Protein AF-A0A7R9QUE5-F1 (afdb_monomer)

Radius of gyration: 20.33 Å; Cα contacts (8 Å, |Δi|>4): 173; chains: 1; bounding box: 44×64×40 Å

pLDDT: mean 74.74, std 21.77, range [29.31, 96.19]

Secondary structure (DSSP, 8-state):
-EEEEE-GGGGGGGTTS-HHHHHHTT-TTEEEEEEPPPEEETTTTEEE---TTS--S--TT-EEEEE-S-THHHHTSS---------------PPPPPP---S--------EEEEEEEEETTEEEEEE-TT--HHHHHHHHHHTT--SS-S--

Foldseek 3Di:
DKDKDFDPVCPVVPPPHDSVVCVVVVHPRIWMKDWDFFDQDPVVRDGHDCPVLQADDDDPLWTFIFTPDDPPVVVVPDPPPPDDDDDDDDDDDDDDDDDDDDDDDPDPPRPGQWTWYDDDDPDMDIDGDPPDDPVSSVVVSVVSVPDDDDPDD

Mean predicted aligned error: 13.02 Å

Sequence (153 aa):
MTALIPKYDQMNALKNSSIFEEWKRNNKSILQLKNKTPVWNDETQSYVLNFRGRVTQASVKNFQLVTCHEREDILLASPTNQSNISNDSNSSFAPTIPTTQPLGETASADLVSMQFGRVSGSQFSCDVSWPMSLLQAFAIALSSFDSKLASNF

Solvent-accessible surface area (backbone atoms only — not comparable to full-atom values): 10124 Å² total; per-residue (Å²): 108,75,49,80,44,72,33,84,93,36,53,79,80,48,79,88,57,52,73,68,62,39,46,75,68,68,38,85,43,46,44,54,28,34,53,58,79,58,46,78,34,81,90,76,73,42,73,44,72,89,55,86,81,54,43,73,44,95,53,95,59,52,50,37,31,20,58,78,71,71,72,70,70,59,66,73,69,55,88,76,80,85,72,85,79,78,90,80,86,88,81,92,83,80,84,87,77,85,87,87,79,84,90,81,73,89,65,80,70,65,55,62,27,31,38,35,19,35,52,46,98,94,42,66,38,76,49,76,30,79,93,55,51,72,68,58,51,48,54,55,55,53,55,64,69,67,65,88,85,88,87,90,130

Nearest PDB structures (foldseek):
  1s31-assembly1_A  TM=7.866E-01  e=1.244E-08  Homo sapiens
  3c5n-assembly1_A  TM=8.241E-01  e=3.616E-08  Homo sapiens
  2fim-assembly1_A  TM=8.078E-01  e=6.362E-08  Homo sapiens
  2fim-assembly1_B  TM=7.945E-01  e=1.192E-07  Homo sapiens
  1i7e-assembly1_A  TM=7.439E-01  e=3.254E-07  Mus musculus

Organism: NCBI:txid334625

Structure (mmCIF, N/CA/C/O backbone):
data_AF-A0A7R9QUE5-F1
#
_entry.id   AF-A0A7R9QUE5-F1
#
loop_
_atom_site.group_PDB
_atom_site.id
_atom_site.type_symbol
_atom_site.label_atom_id
_atom_site.label_alt_id
_atom_site.label_comp_id
_atom_site.label_asym_id
_atom_site.label_entity_id
_atom_site.label_seq_id
_atom_site.pdbx_PDB_ins_code
_atom_site.Cartn_x
_atom_site.Cartn_y
_atom_site.Cartn_z
_atom_site.occupancy
_atom_site.B_iso_or_equiv
_atom_site.auth_seq_id
_atom_site.auth_comp_id
_atom_site.auth_asym_id
_atom_site.auth_atom_id
_atom_site.pdbx_PDB_model_num
ATOM 1 N N . MET A 1 1 ? -3.094 7.739 -0.181 1.00 83.88 1 MET A N 1
ATOM 2 C CA . MET A 1 1 ? -1.660 7.515 -0.461 1.00 83.88 1 MET A CA 1
ATOM 3 C C . MET A 1 1 ? -1.522 6.920 -1.854 1.00 83.88 1 MET A C 1
ATOM 5 O O . MET A 1 1 ? -2.339 6.073 -2.203 1.00 83.88 1 MET A O 1
ATOM 9 N N . THR A 1 2 ? -0.526 7.356 -2.624 1.00 90.62 2 THR A N 1
ATOM 10 C CA . THR A 1 2 ? -0.138 6.750 -3.907 1.00 90.62 2 THR A CA 1
ATOM 11 C C . THR A 1 2 ? 1.337 6.400 -3.810 1.00 90.62 2 THR A C 1
ATOM 13 O O . THR A 1 2 ? 2.125 7.247 -3.397 1.00 90.62 2 THR A O 1
ATOM 16 N N . ALA A 1 3 ? 1.701 5.176 -4.174 1.00 92.31 3 ALA A N 1
ATOM 17 C CA . ALA A 1 3 ? 3.088 4.751 -4.279 1.00 92.31 3 ALA A CA 1
ATOM 18 C C . ALA A 1 3 ? 3.418 4.469 -5.745 1.00 92.31 3 ALA A C 1
ATOM 20 O O . ALA A 1 3 ? 2.584 3.959 -6.493 1.00 92.31 3 ALA A O 1
ATOM 21 N N . LEU A 1 4 ? 4.633 4.821 -6.152 1.00 92.81 4 LEU A N 1
ATOM 22 C CA . LEU A 1 4 ? 5.145 4.578 -7.493 1.00 92.81 4 LEU A CA 1
ATOM 23 C C . LEU A 1 4 ? 6.360 3.672 -7.361 1.00 92.81 4 LEU A C 1
ATOM 25 O O . LEU A 1 4 ? 7.291 4.005 -6.626 1.00 92.81 4 LEU A O 1
ATOM 29 N N . ILE A 1 5 ? 6.346 2.542 -8.058 1.00 91.56 5 ILE A N 1
ATOM 30 C CA . ILE A 1 5 ? 7.487 1.630 -8.102 1.00 91.56 5 ILE A CA 1
ATOM 31 C C . ILE A 1 5 ? 7.886 1.364 -9.555 1.00 91.56 5 ILE A C 1
ATOM 33 O O . ILE A 1 5 ? 7.026 1.344 -10.437 1.00 91.56 5 ILE A O 1
ATOM 37 N N . PRO A 1 6 ? 9.179 1.156 -9.834 1.00 90.06 6 PRO A N 1
ATOM 38 C CA . PRO A 1 6 ? 9.616 0.709 -11.147 1.00 90.06 6 PRO A CA 1
ATOM 39 C C . PRO A 1 6 ? 9.150 -0.728 -11.404 1.00 90.06 6 PRO A C 1
ATOM 41 O O . PRO A 1 6 ? 9.228 -1.572 -10.507 1.00 90.06 6 PRO A O 1
ATOM 44 N N . LYS A 1 7 ? 8.711 -1.029 -12.629 1.00 87.38 7 LYS A N 1
ATOM 45 C CA . LYS A 1 7 ? 8.531 -2.418 -13.061 1.00 87.38 7 LYS A CA 1
ATOM 46 C C . LYS A 1 7 ? 9.901 -3.091 -13.203 1.00 87.38 7 LYS A C 1
ATOM 48 O O . LYS A 1 7 ? 10.845 -2.490 -13.720 1.00 87.38 7 LYS A O 1
ATOM 53 N N . TYR A 1 8 ? 10.011 -4.331 -12.729 1.00 83.12 8 TYR A N 1
ATOM 54 C CA . TYR A 1 8 ? 11.287 -5.051 -12.654 1.00 83.12 8 TYR A CA 1
ATOM 55 C C . TYR A 1 8 ? 11.899 -5.322 -14.040 1.00 83.12 8 TYR A C 1
ATOM 57 O O . TYR A 1 8 ? 13.105 -5.202 -14.231 1.00 83.12 8 TYR A O 1
ATOM 65 N N . ASP A 1 9 ? 11.060 -5.615 -15.029 1.00 83.00 9 ASP A N 1
ATOM 66 C CA . ASP A 1 9 ? 11.440 -5.873 -16.420 1.00 83.00 9 ASP A CA 1
ATOM 67 C C . ASP A 1 9 ? 11.858 -4.599 -17.185 1.00 83.00 9 ASP A C 1
ATOM 69 O O . ASP A 1 9 ? 12.629 -4.672 -18.139 1.00 83.00 9 ASP A O 1
ATOM 73 N N . GLN A 1 10 ? 11.412 -3.419 -16.739 1.00 82.25 10 GLN A N 1
ATOM 74 C CA . GLN A 1 10 ? 11.644 -2.133 -17.412 1.00 82.25 10 GLN A CA 1
ATOM 75 C C . GLN A 1 10 ? 12.633 -1.211 -16.676 1.00 82.25 10 GLN A C 1
ATOM 77 O O . GLN A 1 10 ? 12.712 -0.021 -16.984 1.00 82.25 10 GLN A O 1
ATOM 82 N N . MET A 1 11 ? 13.429 -1.719 -15.726 1.00 76.81 11 MET A N 1
ATOM 83 C CA . MET A 1 11 ? 14.339 -0.883 -14.918 1.00 76.81 11 MET A CA 1
ATOM 84 C C . MET A 1 11 ? 15.343 -0.066 -15.751 1.00 76.81 11 MET A C 1
ATOM 86 O O . MET A 1 11 ? 15.717 1.042 -15.368 1.00 76.81 11 MET A O 1
ATOM 90 N N . ASN A 1 12 ? 15.759 -0.573 -16.917 1.00 79.69 12 ASN A N 1
ATOM 91 C CA . ASN A 1 12 ? 16.676 0.138 -17.814 1.00 79.69 12 ASN A CA 1
ATOM 92 C C . ASN A 1 12 ? 16.087 1.437 -18.392 1.00 79.69 12 ASN A C 1
ATOM 94 O O . ASN A 1 12 ? 16.854 2.328 -18.754 1.00 79.69 12 ASN A O 1
ATOM 98 N N . ALA A 1 13 ? 14.757 1.563 -18.451 1.00 76.25 13 ALA A N 1
ATOM 99 C CA . ALA A 1 13 ? 14.074 2.742 -18.979 1.00 76.25 13 ALA A CA 1
ATOM 100 C C . ALA A 1 13 ? 14.165 3.967 -18.048 1.00 76.25 13 ALA A C 1
ATOM 102 O O . ALA A 1 13 ? 13.865 5.076 -18.476 1.00 76.25 13 ALA A O 1
ATOM 103 N N . LEU A 1 14 ? 14.602 3.785 -16.796 1.00 76.94 14 LEU A N 1
ATOM 104 C CA . LEU A 1 14 ? 14.628 4.829 -15.760 1.00 76.94 14 LEU A CA 1
ATOM 105 C C . LEU A 1 14 ? 16.011 5.457 -15.546 1.00 76.94 14 LEU A C 1
ATOM 107 O O . LEU A 1 14 ? 16.204 6.236 -14.619 1.00 76.94 14 LEU A O 1
ATOM 111 N N . LYS A 1 15 ? 17.001 5.116 -16.380 1.00 74.25 15 LYS A N 1
ATOM 112 C CA . LYS A 1 15 ? 18.408 5.491 -16.150 1.00 74.25 15 LYS A CA 1
ATOM 113 C C . LYS A 1 15 ? 18.679 7.000 -16.149 1.00 74.25 15 LYS A C 1
ATOM 115 O O . LYS A 1 15 ? 19.665 7.418 -15.553 1.00 74.25 15 LYS A O 1
ATOM 120 N N . ASN A 1 16 ? 17.822 7.803 -16.784 1.00 81.19 16 ASN A N 1
ATOM 121 C CA . ASN A 1 16 ? 18.085 9.224 -17.043 1.00 81.19 16 ASN A CA 1
ATOM 122 C C . ASN A 1 16 ? 17.024 10.171 -16.450 1.00 81.19 16 ASN A C 1
ATOM 124 O O . ASN A 1 16 ? 16.943 11.330 -16.853 1.00 81.19 16 ASN A O 1
ATOM 128 N N . SER A 1 17 ? 16.172 9.698 -15.539 1.00 85.50 17 SER A N 1
ATOM 129 C CA . SER A 1 17 ? 14.996 10.446 -15.080 1.00 85.50 17 SER A CA 1
ATOM 130 C C . SER A 1 17 ? 14.505 9.974 -13.711 1.00 85.50 17 SER A C 1
ATOM 132 O O . SER A 1 17 ? 14.804 8.871 -13.258 1.00 85.50 17 SER A O 1
ATOM 134 N N . SER A 1 18 ? 13.738 10.824 -13.023 1.00 90.00 18 SER A N 1
ATOM 135 C CA . SER A 1 18 ? 13.094 10.430 -11.769 1.00 90.00 18 SER A CA 1
ATOM 136 C C . SER A 1 18 ? 11.832 9.604 -12.038 1.00 90.00 18 SER A C 1
ATOM 138 O O . SER A 1 18 ? 11.132 9.808 -13.033 1.00 90.00 18 SER A O 1
ATOM 140 N N . ILE A 1 19 ? 11.487 8.724 -11.094 1.00 90.00 19 ILE A N 1
ATOM 141 C CA . ILE A 1 19 ? 10.239 7.938 -11.117 1.00 90.00 19 ILE A CA 1
ATOM 142 C C . ILE A 1 19 ? 9.009 8.844 -11.287 1.00 90.00 19 ILE A C 1
ATOM 144 O O . ILE A 1 19 ? 8.062 8.489 -11.985 1.00 90.00 19 ILE A O 1
ATOM 148 N N . PHE A 1 20 ? 9.030 10.028 -10.670 1.00 90.25 20 PHE A N 1
ATOM 149 C CA . PHE A 1 20 ? 7.923 10.975 -10.734 1.00 90.25 20 PHE A CA 1
ATOM 150 C C . PHE A 1 20 ? 7.734 11.568 -12.138 1.00 90.25 20 PHE A C 1
ATOM 152 O O . PHE A 1 20 ? 6.608 11.627 -12.630 1.00 90.25 20 PHE A O 1
ATOM 159 N N . GLU A 1 21 ? 8.820 11.954 -12.812 1.00 90.69 21 GLU A N 1
ATOM 160 C CA . GLU A 1 21 ? 8.753 12.493 -14.178 1.00 90.69 21 GLU A CA 1
ATOM 161 C C . GLU A 1 21 ? 8.331 11.436 -15.201 1.00 90.69 21 GLU A C 1
ATOM 163 O O . GLU A 1 21 ? 7.653 11.739 -16.184 1.00 90.69 21 GLU A O 1
ATOM 168 N N . GLU A 1 22 ? 8.726 10.182 -14.992 1.00 89.50 22 GLU A N 1
ATOM 169 C CA . GLU A 1 22 ? 8.300 9.067 -15.841 1.00 89.50 22 GLU A CA 1
ATOM 170 C C . GLU A 1 22 ? 6.819 8.738 -15.643 1.00 89.50 22 GLU A C 1
ATOM 172 O O . GLU A 1 22 ? 6.085 8.565 -16.616 1.00 89.50 22 GLU A O 1
ATOM 177 N N . TRP A 1 23 ? 6.339 8.759 -14.398 1.00 89.69 23 TRP A N 1
ATOM 178 C CA . TRP A 1 23 ? 4.914 8.618 -14.106 1.00 89.69 23 TRP A CA 1
ATOM 179 C C . TRP A 1 23 ? 4.083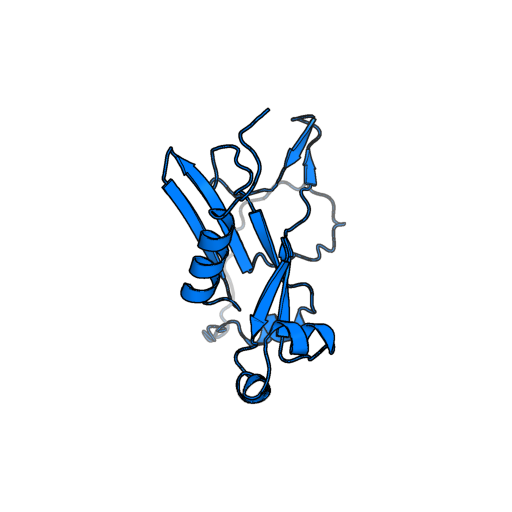 9.745 -14.730 1.00 89.69 23 TRP A C 1
ATOM 181 O O . TRP A 1 23 ? 3.059 9.484 -15.359 1.00 89.69 23 TRP A O 1
ATOM 191 N N . LYS A 1 24 ? 4.547 10.996 -14.631 1.00 89.44 24 LYS A N 1
ATOM 192 C CA . LYS A 1 24 ? 3.870 12.162 -15.219 1.00 89.44 24 LYS A CA 1
ATOM 193 C C . LYS A 1 24 ? 3.775 12.081 -16.746 1.00 89.44 24 LYS A C 1
ATOM 195 O O . LYS A 1 24 ? 2.805 12.559 -17.327 1.00 89.44 24 LYS A O 1
ATOM 200 N N . ARG A 1 25 ? 4.756 11.444 -17.392 1.00 89.56 25 ARG A N 1
ATOM 201 C CA . ARG A 1 25 ? 4.758 11.144 -18.833 1.00 89.56 25 ARG A CA 1
ATOM 202 C C . ARG A 1 25 ? 3.930 9.913 -19.212 1.00 89.56 25 ARG A C 1
ATOM 204 O O . ARG A 1 25 ? 3.931 9.532 -20.379 1.00 89.56 25 ARG A O 1
ATOM 211 N N . ASN A 1 26 ? 3.219 9.306 -18.259 1.00 85.69 26 ASN A N 1
ATOM 212 C CA . ASN A 1 26 ? 2.451 8.076 -18.445 1.00 85.69 26 ASN A CA 1
ATOM 213 C C . ASN A 1 26 ? 3.316 6.913 -18.976 1.00 85.69 26 ASN A C 1
ATOM 215 O O . ASN A 1 26 ? 2.891 6.137 -19.835 1.00 85.69 26 ASN A O 1
ATOM 219 N N . ASN A 1 27 ? 4.563 6.814 -18.500 1.00 85.81 27 ASN A N 1
ATOM 220 C CA . ASN A 1 27 ? 5.470 5.743 -18.897 1.00 85.81 27 ASN A CA 1
ATOM 221 C C . ASN A 1 27 ? 5.026 4.400 -18.291 1.00 85.81 27 ASN A C 1
ATOM 223 O O . ASN A 1 27 ? 4.868 4.267 -17.077 1.00 85.81 27 ASN A O 1
ATOM 227 N N . LYS A 1 28 ? 4.902 3.373 -19.140 1.00 84.69 28 LYS A N 1
ATOM 228 C CA . LYS A 1 28 ? 4.518 2.004 -18.758 1.00 84.69 28 LYS A CA 1
ATOM 229 C C . LYS A 1 28 ? 5.550 1.289 -17.874 1.00 84.69 28 LYS A C 1
ATOM 231 O O . LYS A 1 28 ? 5.226 0.255 -17.295 1.00 84.69 28 LYS A O 1
ATOM 236 N N . SER A 1 29 ? 6.770 1.820 -17.766 1.00 87.19 29 SER A N 1
ATOM 237 C CA . SER A 1 29 ? 7.819 1.320 -16.866 1.00 87.19 29 SER A CA 1
ATOM 238 C C . SER A 1 29 ? 7.543 1.611 -15.386 1.00 87.19 29 SER A C 1
ATOM 240 O O . SER A 1 29 ? 8.212 1.041 -14.521 1.00 87.19 29 SER A O 1
ATOM 242 N N . ILE A 1 30 ? 6.560 2.467 -15.080 1.00 89.38 30 ILE A N 1
ATOM 243 C CA . ILE A 1 30 ? 6.137 2.769 -13.714 1.00 89.38 30 ILE A CA 1
ATOM 244 C C . ILE A 1 30 ? 4.859 2.012 -13.383 1.00 89.38 30 ILE A C 1
ATOM 246 O O . ILE A 1 30 ? 3.849 2.107 -14.079 1.00 89.38 30 ILE A O 1
ATOM 250 N N . LEU A 1 31 ? 4.888 1.300 -12.263 1.00 89.62 31 LEU A N 1
ATOM 251 C CA . LEU A 1 31 ? 3.705 0.733 -11.652 1.00 89.62 31 LEU A CA 1
ATOM 252 C C . LEU A 1 31 ? 3.189 1.675 -10.567 1.00 89.62 31 LEU A C 1
ATOM 254 O O . LEU A 1 31 ? 3.889 2.007 -9.607 1.00 89.62 31 LEU A O 1
ATOM 258 N N . GLN A 1 32 ? 1.935 2.084 -10.716 1.00 90.75 32 GLN A N 1
ATOM 259 C CA . GLN A 1 32 ? 1.237 2.885 -9.727 1.00 90.75 32 GLN A CA 1
ATOM 260 C C . GLN A 1 32 ? 0.433 1.978 -8.788 1.00 90.75 32 GLN A C 1
ATOM 262 O O . GLN A 1 32 ? -0.359 1.139 -9.220 1.00 90.75 32 GLN A O 1
ATOM 267 N N . LEU A 1 33 ? 0.621 2.185 -7.487 1.00 91.69 33 LEU A N 1
ATOM 268 C CA . LEU A 1 33 ? -0.192 1.589 -6.439 1.00 91.69 33 LEU A CA 1
ATOM 269 C C . LEU A 1 33 ? -0.988 2.674 -5.733 1.00 91.69 33 LEU A C 1
ATOM 271 O O . LEU A 1 33 ? -0.479 3.761 -5.441 1.00 91.69 33 LEU A O 1
ATOM 275 N N . LYS A 1 34 ? -2.247 2.376 -5.439 1.00 92.50 34 LYS A N 1
ATOM 276 C CA . LYS A 1 34 ? -3.148 3.294 -4.746 1.00 92.50 34 LYS A CA 1
ATOM 277 C C . LYS A 1 34 ? -3.594 2.682 -3.435 1.00 92.50 34 LYS A C 1
ATOM 279 O O . LYS A 1 34 ? -3.715 1.466 -3.318 1.00 92.50 34 LYS A O 1
ATOM 284 N N . ASN A 1 35 ? -3.851 3.541 -2.453 1.00 92.06 35 ASN A N 1
ATOM 285 C CA . ASN A 1 35 ? -4.547 3.108 -1.254 1.00 92.06 35 ASN A CA 1
ATOM 286 C C . ASN A 1 35 ? -5.921 2.552 -1.635 1.00 92.06 35 ASN A C 1
ATOM 288 O O .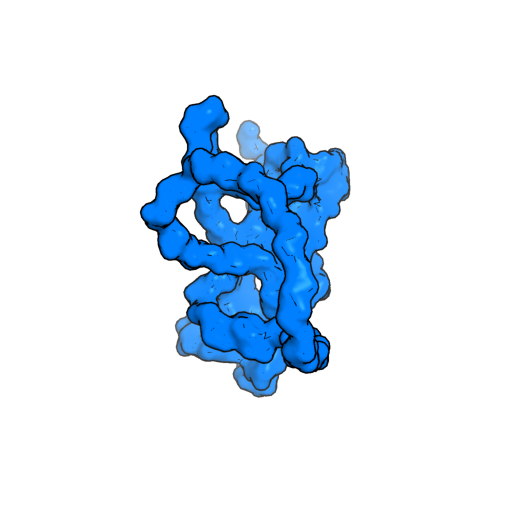 ASN A 1 35 ? -6.688 3.230 -2.322 1.00 92.06 35 ASN A O 1
ATOM 292 N N . LYS A 1 36 ? -6.221 1.350 -1.155 1.00 91.19 36 LYS A N 1
ATOM 293 C CA . LYS A 1 36 ? -7.522 0.722 -1.304 1.00 91.19 36 LYS A CA 1
ATOM 294 C C . LYS A 1 36 ? -8.573 1.570 -0.600 1.00 91.19 36 LYS A C 1
ATOM 296 O O . LYS A 1 36 ? -8.377 2.011 0.536 1.00 91.19 36 LYS A O 1
ATOM 301 N N . THR A 1 37 ? -9.686 1.808 -1.278 1.00 89.38 37 THR A N 1
ATOM 302 C CA . THR A 1 37 ? -10.827 2.503 -0.688 1.00 89.38 37 THR A CA 1
ATOM 303 C C . THR A 1 37 ? -11.464 1.612 0.378 1.00 89.38 37 THR A C 1
ATOM 305 O O . THR A 1 37 ? -11.692 0.428 0.112 1.00 89.38 37 THR A O 1
ATOM 308 N N . PRO A 1 38 ? -11.726 2.133 1.587 1.00 88.25 38 PRO A N 1
ATOM 309 C CA . PRO A 1 38 ? -12.405 1.359 2.612 1.00 88.25 38 PRO A CA 1
ATOM 310 C C . PRO A 1 38 ? -13.834 1.036 2.167 1.00 88.25 38 PRO A C 1
ATOM 312 O O . PRO A 1 38 ? -14.452 1.795 1.421 1.00 88.25 38 PRO A O 1
ATOM 315 N N . VAL A 1 39 ? -14.350 -0.093 2.637 1.00 88.94 39 VAL A N 1
ATOM 316 C CA . VAL A 1 39 ? -15.715 -0.544 2.363 1.00 88.94 39 VAL A CA 1
ATOM 317 C C . VAL A 1 39 ? -16.589 -0.140 3.543 1.00 88.94 39 VAL A C 1
ATOM 319 O O . VAL A 1 39 ? -16.157 -0.220 4.693 1.00 88.94 39 VAL A O 1
ATOM 322 N N . TRP A 1 40 ? -17.797 0.340 3.264 1.00 89.19 40 TRP A N 1
ATOM 323 C CA . TRP A 1 40 ? -18.770 0.629 4.311 1.00 89.19 40 TRP A CA 1
ATOM 324 C C . TRP A 1 40 ? -19.218 -0.669 4.993 1.00 89.19 40 TRP A C 1
ATOM 326 O O . TRP A 1 40 ? -19.518 -1.651 4.318 1.00 89.19 40 TRP A O 1
ATOM 336 N N . ASN A 1 41 ? -19.253 -0.670 6.321 1.00 86.44 41 ASN A N 1
ATOM 337 C CA . ASN A 1 41 ? -19.804 -1.752 7.123 1.00 86.44 41 ASN A CA 1
ATOM 338 C C . ASN A 1 41 ? -21.016 -1.234 7.907 1.00 86.44 41 ASN A C 1
ATOM 340 O O . ASN A 1 41 ? -20.872 -0.352 8.759 1.00 86.44 41 ASN A O 1
ATOM 344 N N . ASP A 1 42 ? -22.191 -1.803 7.626 1.00 91.25 42 ASP A N 1
ATOM 345 C CA . ASP A 1 42 ? -23.458 -1.434 8.260 1.00 91.25 42 ASP A CA 1
ATOM 346 C C . ASP A 1 42 ? -23.531 -1.823 9.742 1.00 91.25 42 ASP A C 1
ATOM 348 O O . ASP A 1 42 ? -24.135 -1.101 10.532 1.00 91.25 42 ASP A O 1
ATOM 352 N N . GLU A 1 43 ? -22.894 -2.915 10.165 1.00 88.88 43 GLU A N 1
ATOM 353 C CA . GLU A 1 43 ? -22.940 -3.360 11.566 1.00 88.88 43 GLU A CA 1
ATOM 354 C C . GLU A 1 43 ? -22.190 -2.393 12.484 1.00 88.88 43 GLU A C 1
ATOM 356 O O . GLU A 1 43 ? -22.643 -2.069 13.581 1.00 88.88 43 GLU A O 1
ATOM 361 N N . THR A 1 44 ? -21.038 -1.903 12.022 1.00 86.69 44 THR A N 1
ATOM 362 C CA . THR A 1 44 ? -20.195 -0.968 12.775 1.00 86.69 44 THR A CA 1
ATOM 363 C C . THR A 1 44 ? -20.423 0.489 12.381 1.00 86.69 44 THR A C 1
ATOM 365 O O . THR A 1 44 ? -19.715 1.356 12.899 1.00 86.69 44 THR A O 1
ATOM 368 N N . GLN A 1 45 ? -21.346 0.761 11.447 1.00 89.38 45 GLN A N 1
ATOM 369 C CA . GLN A 1 45 ? -21.654 2.088 10.891 1.00 89.38 45 GLN A CA 1
ATOM 370 C C . GLN A 1 45 ? -20.386 2.885 10.530 1.00 89.38 45 GLN A C 1
ATOM 372 O O . GLN A 1 45 ? -20.213 4.044 10.916 1.00 89.38 45 GLN A O 1
ATOM 377 N N . SER A 1 46 ? -19.433 2.236 9.855 1.00 85.38 46 SER A N 1
ATOM 378 C CA . SER A 1 46 ? -18.113 2.820 9.586 1.00 85.38 46 SER A CA 1
ATOM 379 C C . SER A 1 46 ? -17.443 2.266 8.331 1.00 85.38 46 SER A C 1
ATOM 381 O O . SER A 1 46 ? -17.696 1.148 7.893 1.00 85.38 46 SER A O 1
ATOM 383 N N . TYR A 1 47 ? -16.537 3.062 7.759 1.00 86.00 47 TYR A N 1
ATOM 384 C CA . TYR A 1 47 ? -15.672 2.649 6.657 1.00 86.00 47 TYR A CA 1
ATOM 385 C C . TYR A 1 47 ? -14.488 1.837 7.181 1.00 86.00 47 TYR A C 1
ATOM 387 O O . TYR A 1 47 ? -13.657 2.348 7.934 1.00 86.00 47 TYR A O 1
ATOM 395 N N . VAL A 1 48 ? -14.385 0.581 6.751 1.00 86.88 48 VAL A N 1
ATOM 396 C CA . VAL A 1 48 ? -13.378 -0.369 7.229 1.00 86.88 48 VAL A CA 1
ATOM 397 C C . VAL A 1 48 ? -12.575 -0.980 6.083 1.00 86.88 48 VAL A C 1
ATOM 399 O O . VAL A 1 48 ? -13.054 -1.176 4.966 1.00 86.88 48 VAL A O 1
ATOM 402 N N . LEU A 1 49 ? -11.317 -1.307 6.372 1.00 88.38 49 LEU A N 1
ATOM 403 C CA . LEU A 1 49 ? -10.485 -2.166 5.532 1.00 88.38 49 LEU A CA 1
ATOM 404 C C . LEU A 1 49 ? -10.322 -3.516 6.231 1.00 88.38 49 LEU A C 1
ATOM 406 O O . LEU A 1 49 ? -10.063 -3.579 7.432 1.00 88.38 49 LEU A O 1
ATOM 410 N N . ASN A 1 50 ? -10.455 -4.606 5.476 1.00 89.19 50 ASN A N 1
ATOM 411 C CA . ASN A 1 50 ? -10.302 -5.947 6.027 1.00 89.19 50 ASN A CA 1
ATOM 412 C C . ASN A 1 50 ? -8.825 -6.361 6.058 1.00 89.19 50 ASN A C 1
ATOM 414 O O . ASN A 1 50 ? -8.293 -6.841 5.057 1.00 89.19 50 ASN A O 1
ATOM 418 N N . PHE A 1 51 ? -8.195 -6.229 7.226 1.00 89.06 51 PHE A N 1
ATOM 419 C CA . PHE A 1 51 ? -6.805 -6.625 7.465 1.00 89.06 51 PHE A CA 1
ATOM 420 C C . PHE A 1 51 ? -6.622 -8.100 7.860 1.00 89.06 51 PHE A C 1
ATOM 422 O O . PHE A 1 51 ? -5.507 -8.508 8.186 1.00 89.06 51 PHE A O 1
ATOM 429 N N . ARG A 1 52 ? -7.692 -8.913 7.858 1.00 88.31 52 ARG A N 1
ATOM 430 C CA . ARG A 1 52 ? -7.665 -10.352 8.195 1.00 88.31 52 ARG A CA 1
ATOM 431 C C . ARG A 1 52 ? -6.970 -10.654 9.534 1.00 88.31 52 ARG A C 1
ATOM 433 O O . ARG A 1 52 ? -6.173 -11.581 9.638 1.00 88.31 52 ARG A O 1
ATOM 440 N N . GLY A 1 53 ? -7.211 -9.813 10.541 1.00 87.38 53 GLY A N 1
ATOM 441 C CA . GLY A 1 53 ? -6.613 -9.938 11.877 1.00 87.38 53 GLY A CA 1
ATOM 442 C C . GLY A 1 53 ? -5.146 -9.500 11.989 1.00 87.38 53 GLY A C 1
ATOM 443 O O . GLY A 1 53 ? -4.580 -9.561 13.074 1.00 87.38 53 GLY A O 1
ATOM 444 N N . ARG A 1 54 ? -4.515 -9.024 10.905 1.00 87.88 54 ARG A N 1
ATOM 445 C CA . ARG A 1 54 ? -3.124 -8.536 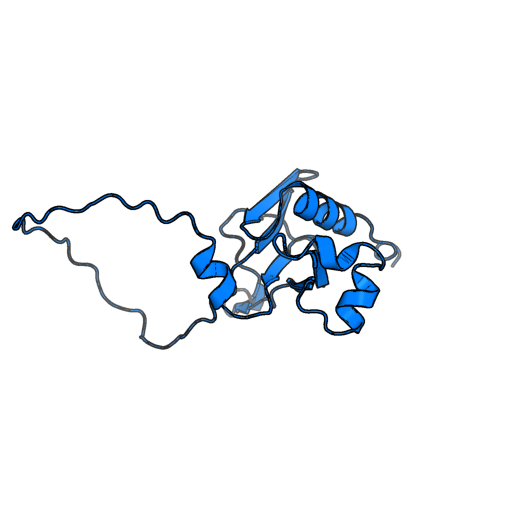10.933 1.00 87.88 54 ARG A CA 1
ATOM 446 C C . ARG A 1 54 ? -2.982 -7.126 11.493 1.00 87.88 54 ARG A C 1
ATOM 448 O O . ARG A 1 54 ? -1.871 -6.717 11.806 1.00 87.88 54 ARG A O 1
ATOM 455 N N . VAL A 1 55 ? -4.081 -6.389 11.613 1.00 88.94 55 VAL A N 1
ATOM 456 C CA . VAL A 1 55 ? -4.136 -5.040 12.182 1.00 88.94 55 VAL A CA 1
ATOM 457 C C . VAL A 1 55 ? -5.248 -5.024 13.213 1.00 88.94 55 VAL A C 1
ATOM 459 O O . VAL A 1 55 ? -6.366 -5.446 12.925 1.00 88.94 55 VAL A O 1
ATOM 462 N N . THR A 1 56 ? -4.922 -4.564 14.413 1.00 89.00 56 THR A N 1
ATOM 463 C CA . THR A 1 56 ? -5.788 -4.678 15.596 1.00 89.00 56 THR A CA 1
ATOM 464 C C . THR A 1 56 ? -6.001 -3.342 16.297 1.00 89.00 56 THR A C 1
ATOM 466 O O . THR A 1 56 ? -6.936 -3.215 17.081 1.00 89.00 56 THR A O 1
ATOM 469 N N . GLN A 1 57 ? -5.178 -2.328 16.010 1.00 87.06 57 GLN A N 1
ATOM 470 C CA . GLN A 1 57 ? -5.349 -0.984 16.557 1.00 87.06 57 GLN A CA 1
ATOM 471 C C . GLN A 1 57 ? -5.684 0.023 15.467 1.00 87.06 57 GLN A C 1
ATOM 473 O O . GLN A 1 57 ? -5.052 0.036 14.412 1.00 87.06 57 GLN A O 1
ATOM 478 N N . ALA A 1 58 ? -6.628 0.920 15.753 1.00 84.31 58 ALA A N 1
ATOM 479 C CA . ALA A 1 58 ? -6.942 2.041 14.878 1.00 84.31 58 ALA A CA 1
ATOM 480 C C . ALA A 1 58 ? -5.718 2.961 14.711 1.00 84.31 58 ALA A C 1
ATOM 482 O O . ALA A 1 58 ? -5.056 3.347 15.677 1.00 84.31 58 ALA A O 1
ATOM 483 N N . SER A 1 59 ? -5.393 3.301 13.465 1.00 86.69 59 SER A N 1
ATOM 484 C CA . SER A 1 59 ? -4.303 4.210 13.129 1.00 86.69 59 SER A CA 1
ATOM 485 C C . SER A 1 59 ? -4.467 4.735 11.707 1.00 86.69 59 SER A C 1
ATOM 487 O O . SER A 1 59 ? -4.870 3.990 10.817 1.00 86.69 59 SER A O 1
ATOM 489 N N . VAL A 1 60 ? -4.042 5.978 11.462 1.00 85.06 60 VAL A N 1
ATOM 490 C CA . VAL A 1 60 ? -3.883 6.538 10.103 1.00 85.06 60 VAL A CA 1
ATOM 491 C C . VAL A 1 60 ? -2.841 5.785 9.264 1.00 85.06 60 VAL A C 1
ATOM 493 O O . VAL A 1 60 ? -2.781 5.946 8.050 1.00 85.06 60 VAL A O 1
ATOM 496 N N . LYS A 1 61 ? -2.024 4.947 9.914 1.00 89.56 61 LYS A N 1
ATOM 497 C CA . LYS A 1 61 ? -1.006 4.089 9.297 1.00 89.56 61 LYS A CA 1
ATOM 498 C C . LYS A 1 61 ? -1.568 2.763 8.789 1.00 89.56 61 LYS A C 1
ATOM 500 O O . LYS A 1 61 ? -0.816 1.966 8.246 1.00 89.56 61 LYS A O 1
ATOM 505 N N . ASN A 1 62 ? -2.856 2.502 8.987 1.00 92.31 62 ASN A N 1
ATOM 506 C CA . ASN A 1 62 ? -3.486 1.277 8.523 1.00 92.31 62 ASN A CA 1
ATOM 507 C C . ASN A 1 62 ? -3.920 1.466 7.072 1.00 92.31 62 ASN A C 1
ATOM 509 O O . ASN A 1 62 ? -4.898 2.161 6.802 1.00 92.31 62 ASN A O 1
ATOM 513 N N . PHE A 1 63 ? -3.202 0.853 6.138 1.00 94.00 63 PHE A N 1
ATOM 514 C CA . PHE A 1 63 ? -3.501 0.972 4.717 1.00 94.00 63 PHE A CA 1
ATOM 515 C C . PHE A 1 63 ? -3.229 -0.325 3.956 1.00 94.00 63 PHE A C 1
ATOM 517 O O . PHE A 1 63 ? -2.417 -1.164 4.350 1.00 94.00 63 PHE A O 1
ATOM 524 N N . GLN A 1 64 ? -3.921 -0.467 2.829 1.00 94.94 64 GLN A N 1
ATOM 525 C CA . GLN A 1 64 ? -3.686 -1.514 1.840 1.00 94.94 64 GLN A CA 1
ATOM 526 C C . GLN A 1 64 ? -3.365 -0.833 0.516 1.00 94.94 64 GLN A C 1
ATOM 528 O O . GLN A 1 64 ? -4.123 0.024 0.073 1.00 94.94 64 GLN A O 1
ATOM 533 N N . LEU A 1 65 ? -2.254 -1.191 -0.116 1.00 93.88 65 LEU A N 1
ATOM 534 C CA . LEU A 1 65 ? -1.917 -0.742 -1.459 1.00 93.88 65 LEU A CA 1
ATOM 535 C C . LEU A 1 65 ? -2.320 -1.805 -2.473 1.00 93.88 65 LEU A C 1
ATOM 537 O O . LEU A 1 65 ? -1.983 -2.980 -2.325 1.00 93.88 65 LEU A O 1
ATOM 541 N N . VAL A 1 66 ? -3.024 -1.359 -3.506 1.00 92.50 66 VAL A N 1
ATOM 542 C CA . VAL A 1 66 ? -3.499 -2.184 -4.617 1.00 92.50 66 VAL A CA 1
ATOM 543 C C . VAL A 1 66 ? -2.943 -1.645 -5.929 1.00 92.50 66 VAL A C 1
ATOM 545 O O . VAL A 1 66 ? -2.766 -0.431 -6.091 1.00 92.50 66 VAL A O 1
ATOM 548 N N . THR A 1 67 ? -2.631 -2.540 -6.861 1.00 86.56 67 THR A N 1
ATOM 549 C CA . THR A 1 67 ? -2.180 -2.181 -8.209 1.00 86.56 67 THR A CA 1
ATOM 550 C C . THR A 1 67 ? -3.349 -1.665 -9.040 1.00 86.56 67 THR A C 1
ATOM 552 O O . THR A 1 67 ? -4.439 -2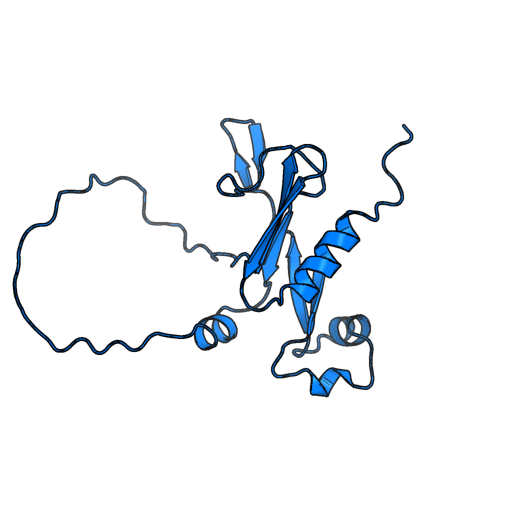.225 -9.013 1.00 86.56 67 THR A O 1
ATOM 555 N N . CYS A 1 68 ? -3.145 -0.574 -9.783 1.00 74.19 68 CYS A N 1
ATOM 556 C CA . CYS A 1 68 ? -4.222 0.069 -10.544 1.00 74.19 68 CYS A CA 1
ATOM 557 C C . CYS A 1 68 ? -4.299 -0.335 -12.030 1.00 74.19 68 CYS A C 1
ATOM 559 O O . CYS A 1 68 ? -4.984 0.345 -12.794 1.00 74.19 68 CYS A O 1
ATOM 561 N N . HIS A 1 69 ? -3.585 -1.379 -12.472 1.00 63.47 69 HIS A N 1
ATOM 562 C CA . HIS A 1 69 ? -3.541 -1.779 -13.885 1.00 63.47 69 HIS A CA 1
ATOM 563 C C . HIS A 1 69 ? -3.516 -3.304 -14.086 1.00 63.47 69 HIS A C 1
ATOM 565 O O . HIS A 1 69 ? -3.136 -4.040 -13.179 1.00 63.47 69 HIS A O 1
ATOM 571 N N . GLU A 1 70 ? -3.996 -3.726 -15.260 1.00 53.06 70 GLU A N 1
ATOM 572 C CA . GLU A 1 70 ? -4.640 -5.005 -15.602 1.00 53.06 70 GLU A CA 1
ATOM 573 C C . GLU A 1 70 ? -3.933 -6.309 -15.197 1.00 53.06 70 GLU A C 1
ATOM 575 O O . GLU A 1 70 ? -2.712 -6.436 -15.160 1.00 53.06 70 GLU A O 1
ATOM 580 N N . ARG A 1 71 ? -4.784 -7.313 -14.944 1.00 51.91 71 ARG A N 1
ATOM 581 C CA . ARG A 1 71 ? -4.492 -8.668 -14.449 1.00 51.91 71 ARG A CA 1
ATOM 582 C C . ARG A 1 71 ? -3.534 -9.495 -15.325 1.00 51.91 71 ARG A C 1
ATOM 584 O O . ARG A 1 71 ? -3.150 -10.581 -14.899 1.00 51.91 71 ARG A O 1
ATOM 591 N N . GLU A 1 72 ? -3.158 -9.028 -16.513 1.00 52.69 72 GLU A N 1
ATOM 592 C CA . GLU A 1 72 ? -2.385 -9.820 -17.480 1.00 52.69 72 GLU A CA 1
ATOM 593 C C . GLU A 1 72 ? -0.908 -9.971 -17.070 1.00 52.69 72 GLU A C 1
ATOM 595 O O . GLU A 1 72 ? -0.382 -11.081 -17.102 1.00 52.69 72 GLU A O 1
ATOM 600 N N . ASP A 1 73 ? -0.274 -8.914 -16.546 1.00 52.50 73 ASP A N 1
ATOM 601 C CA . ASP A 1 73 ? 1.134 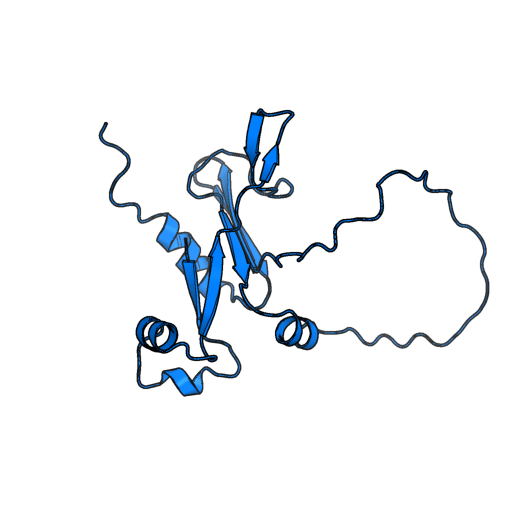-8.959 -16.109 1.00 52.50 73 ASP A CA 1
ATOM 602 C C . ASP A 1 73 ? 1.328 -9.785 -14.810 1.00 52.50 73 ASP A C 1
ATOM 604 O O . ASP A 1 73 ? 2.383 -10.381 -14.593 1.00 52.50 73 ASP A O 1
ATOM 608 N N . ILE A 1 74 ? 0.316 -9.832 -13.925 1.00 54.22 74 ILE A N 1
ATOM 609 C CA . ILE A 1 74 ? 0.399 -10.479 -12.594 1.00 54.22 74 ILE A CA 1
ATOM 610 C C . ILE A 1 74 ? 0.200 -12.002 -12.678 1.00 54.22 74 ILE A C 1
ATOM 612 O O . ILE A 1 74 ? 0.845 -12.757 -11.945 1.00 54.22 74 ILE A O 1
ATOM 616 N N . LEU A 1 75 ? -0.669 -12.475 -13.577 1.00 54.19 75 LEU A N 1
ATOM 617 C CA . LEU A 1 75 ? -0.935 -13.909 -13.744 1.00 54.19 75 LEU A CA 1
ATOM 618 C C . LEU A 1 75 ? 0.261 -14.658 -14.356 1.00 54.19 75 LEU A C 1
ATOM 620 O O . LEU A 1 75 ? 0.460 -15.831 -14.053 1.00 54.19 75 LEU A O 1
ATOM 624 N N . LEU A 1 76 ? 1.097 -13.974 -15.143 1.00 50.75 76 LEU A N 1
ATOM 625 C CA . LEU A 1 76 ? 2.299 -14.544 -15.764 1.00 50.75 76 LEU A CA 1
ATOM 626 C C . LEU A 1 76 ? 3.505 -14.641 -14.808 1.00 50.75 76 LEU A C 1
ATOM 628 O O . LEU A 1 76 ? 4.436 -15.394 -15.082 1.00 50.75 76 LEU A O 1
ATOM 632 N N . ALA A 1 77 ? 3.503 -13.907 -13.689 1.00 48.50 77 ALA A N 1
ATOM 633 C CA . ALA A 1 77 ? 4.631 -13.837 -12.751 1.00 48.50 77 ALA A CA 1
ATOM 634 C C . ALA A 1 77 ? 4.486 -14.739 -11.508 1.00 48.50 77 ALA A C 1
ATOM 636 O O . ALA A 1 77 ? 5.390 -14.795 -10.671 1.00 48.50 77 ALA A O 1
ATOM 637 N N . SER A 1 78 ? 3.366 -15.455 -11.369 1.00 45.12 78 SER A N 1
ATOM 638 C CA . SER A 1 78 ? 3.190 -16.442 -10.300 1.00 45.12 78 SER A CA 1
ATOM 639 C C . SER A 1 78 ? 3.984 -17.712 -10.645 1.00 45.12 78 SER A C 1
ATOM 641 O O . SER A 1 78 ? 3.773 -18.263 -11.729 1.00 45.12 78 SER A O 1
ATOM 643 N N . PRO A 1 79 ? 4.877 -18.226 -9.773 1.00 41.12 79 PRO A N 1
ATOM 644 C CA . PRO A 1 79 ? 5.557 -19.493 -10.019 1.00 41.12 79 PRO A CA 1
ATOM 645 C C . PRO A 1 79 ? 4.516 -20.616 -9.985 1.00 41.12 79 PRO A C 1
ATOM 647 O O . PRO A 1 79 ? 4.112 -21.089 -8.924 1.00 41.12 79 PRO A O 1
ATOM 650 N N . THR A 1 80 ? 4.034 -21.012 -11.161 1.00 39.41 80 THR A N 1
ATOM 651 C CA . THR A 1 80 ? 3.099 -22.126 -11.298 1.00 39.41 80 THR A CA 1
ATOM 652 C C . THR A 1 80 ? 3.892 -23.406 -11.080 1.00 39.41 80 THR A C 1
ATOM 654 O O . THR A 1 80 ? 4.718 -23.790 -11.905 1.00 39.41 80 THR A O 1
ATOM 657 N N . ASN A 1 81 ? 3.673 -24.045 -9.934 1.00 42.12 81 ASN A N 1
ATOM 658 C CA . ASN A 1 81 ? 4.217 -25.355 -9.615 1.00 42.12 81 ASN A CA 1
ATOM 659 C C . ASN A 1 81 ? 3.537 -26.384 -10.538 1.00 42.12 81 ASN A C 1
ATOM 661 O O . ASN A 1 81 ? 2.439 -26.857 -10.245 1.00 42.12 81 ASN A O 1
ATOM 665 N N . GLN A 1 82 ? 4.146 -26.672 -11.694 1.00 39.75 82 GLN A N 1
ATOM 666 C CA . GLN A 1 82 ? 3.750 -27.792 -12.548 1.00 39.75 82 GLN A CA 1
ATOM 667 C C . GLN A 1 82 ? 4.106 -29.096 -11.825 1.00 39.75 82 GLN A C 1
ATOM 669 O O . GLN A 1 82 ? 5.160 -29.686 -12.048 1.00 39.75 82 GLN A O 1
ATOM 674 N N . SER A 1 83 ? 3.219 -29.545 -10.938 1.00 41.78 83 SER A N 1
ATOM 675 C CA . SER A 1 83 ? 3.164 -30.955 -10.564 1.00 41.78 83 SER A CA 1
ATOM 676 C C . SER A 1 83 ? 2.190 -31.646 -11.514 1.00 41.78 83 SER A C 1
ATOM 678 O O . SER A 1 83 ? 0.995 -31.362 -11.546 1.00 41.78 83 SER A O 1
ATOM 680 N N . ASN A 1 84 ? 2.767 -32.494 -12.360 1.00 44.19 84 ASN A N 1
ATOM 681 C CA . ASN A 1 84 ? 2.077 -33.394 -13.268 1.00 44.19 84 ASN A CA 1
ATOM 682 C C . ASN A 1 84 ? 1.035 -34.224 -12.507 1.00 44.19 84 ASN A C 1
ATOM 684 O O . ASN A 1 84 ? 1.392 -34.949 -11.582 1.00 44.19 84 ASN A O 1
ATOM 688 N N . ILE A 1 85 ? -0.227 -34.166 -12.932 1.00 45.19 85 ILE A N 1
ATOM 689 C CA . ILE A 1 85 ? -1.244 -35.140 -12.531 1.00 45.19 85 ILE A CA 1
ATOM 690 C C . ILE A 1 85 ? -1.407 -36.110 -13.697 1.00 45.19 85 ILE A C 1
ATOM 692 O O . ILE A 1 85 ? -2.039 -35.802 -14.706 1.00 45.19 85 ILE A O 1
ATOM 696 N N . SER A 1 86 ? -0.787 -37.279 -13.559 1.00 45.94 86 SER A N 1
ATOM 697 C CA . SER A 1 86 ? -1.218 -38.494 -14.240 1.00 45.94 86 SER A CA 1
ATOM 698 C C . SER A 1 86 ? -2.590 -38.899 -13.702 1.00 45.94 86 SER A C 1
ATOM 700 O O . SER A 1 86 ? -2.813 -38.917 -12.493 1.00 45.94 86 SER A O 1
ATOM 702 N N . ASN A 1 87 ? -3.495 -39.181 -14.636 1.00 49.59 87 ASN A N 1
ATOM 703 C CA . ASN A 1 87 ? -4.846 -39.681 -14.419 1.00 49.59 87 ASN A CA 1
ATOM 704 C C . ASN A 1 87 ? -4.861 -40.886 -13.476 1.00 49.59 87 ASN A C 1
ATOM 706 O O . ASN A 1 87 ? -4.190 -41.862 -13.781 1.00 49.59 87 ASN A O 1
ATOM 710 N N . ASP A 1 88 ? -5.703 -40.852 -12.443 1.00 34.22 88 ASP A N 1
ATOM 711 C CA . ASP A 1 88 ? -6.327 -42.056 -11.897 1.00 34.22 88 ASP A CA 1
ATOM 712 C C . ASP A 1 88 ? -7.722 -41.733 -11.345 1.00 34.22 88 ASP A C 1
ATOM 714 O O . ASP A 1 88 ? -7.954 -40.780 -10.600 1.00 34.22 88 ASP A O 1
ATOM 718 N N . SER A 1 89 ? -8.673 -42.533 -11.804 1.00 45.91 89 SER A N 1
ATOM 719 C CA . SER A 1 89 ? -10.096 -42.522 -11.489 1.00 45.91 89 SER A CA 1
ATOM 720 C C . SER A 1 89 ? -10.414 -43.141 -10.120 1.00 45.91 89 SER A C 1
ATOM 722 O O . SER A 1 89 ? -9.826 -44.153 -9.752 1.00 45.91 89 SER A O 1
ATOM 724 N N . ASN A 1 90 ? -11.467 -42.608 -9.481 1.00 41.38 90 ASN A N 1
ATOM 725 C CA . ASN A 1 90 ? -12.241 -43.129 -8.337 1.00 41.38 90 ASN A CA 1
ATOM 726 C C . ASN A 1 90 ? -11.698 -42.911 -6.910 1.00 41.38 90 ASN A C 1
ATOM 728 O O . ASN A 1 90 ? -10.883 -43.675 -6.410 1.00 41.38 90 ASN A O 1
ATOM 732 N N . SER A 1 91 ? -12.345 -42.010 -6.161 1.00 40.25 91 SER A N 1
ATOM 733 C CA . SER A 1 91 ? -12.979 -42.384 -4.884 1.00 40.25 91 SER A CA 1
ATOM 734 C C . SER A 1 91 ? -13.988 -41.323 -4.432 1.00 40.25 91 SER A C 1
ATOM 736 O O . SER A 1 91 ? -13.704 -40.136 -4.300 1.00 40.25 91 SER A O 1
ATOM 738 N N . SER A 1 92 ? -15.216 -41.791 -4.252 1.00 46.62 92 SER A N 1
ATOM 739 C CA . SER A 1 92 ? -16.365 -41.099 -3.685 1.00 46.62 92 SER A CA 1
ATOM 740 C C . SER A 1 92 ? -16.113 -40.816 -2.208 1.00 46.62 92 SER A C 1
ATOM 742 O O . SER A 1 92 ? -15.797 -41.767 -1.518 1.00 46.62 92 SER A O 1
ATOM 744 N N . PHE A 1 93 ? -16.263 -39.573 -1.739 1.00 32.34 93 PHE A N 1
ATOM 745 C CA . PHE A 1 93 ? -16.727 -39.166 -0.394 1.00 32.34 93 PHE A CA 1
ATOM 746 C C . PHE A 1 93 ? -16.602 -37.634 -0.283 1.00 32.34 93 PHE A C 1
ATOM 748 O O . PHE A 1 93 ? -15.574 -37.106 0.130 1.00 32.34 93 PHE A O 1
ATOM 755 N N . ALA A 1 94 ? -17.648 -36.901 -0.672 1.00 33.00 94 ALA A N 1
ATOM 756 C CA . ALA A 1 94 ? -17.754 -35.466 -0.407 1.00 33.00 94 ALA A CA 1
ATOM 757 C C . ALA A 1 94 ? -18.642 -35.246 0.834 1.00 33.00 94 ALA A C 1
ATOM 759 O O . ALA A 1 94 ? -19.755 -35.776 0.858 1.00 33.00 94 ALA A O 1
ATOM 760 N N . PRO A 1 95 ? -18.217 -34.474 1.850 1.00 35.06 95 PRO A N 1
ATOM 761 C CA . PRO A 1 95 ? -19.128 -33.956 2.859 1.00 35.06 95 PRO A CA 1
ATOM 762 C C . PRO A 1 95 ? -19.889 -32.752 2.287 1.00 35.06 95 PRO A C 1
ATOM 764 O O . PRO A 1 95 ? -19.300 -31.811 1.757 1.00 35.06 95 PRO A O 1
ATOM 767 N N . THR A 1 96 ? -21.213 -32.797 2.395 1.00 29.31 96 THR A N 1
ATOM 768 C CA . THR A 1 96 ? -22.172 -31.762 1.993 1.00 29.31 96 THR A CA 1
ATOM 769 C C . THR A 1 96 ? -21.844 -30.391 2.607 1.00 29.31 96 THR A C 1
ATOM 771 O O . THR A 1 96 ? -21.863 -30.243 3.827 1.00 29.31 96 THR A O 1
ATOM 774 N N . ILE A 1 97 ? -21.599 -29.373 1.773 1.00 41.25 97 ILE A N 1
ATOM 775 C CA . ILE A 1 97 ? -21.518 -27.958 2.181 1.00 41.25 97 ILE A CA 1
ATOM 776 C C . ILE A 1 97 ? -22.906 -27.323 1.977 1.00 41.25 97 ILE A C 1
ATOM 778 O O . ILE A 1 97 ? -23.415 -27.378 0.855 1.00 41.25 97 ILE A O 1
ATOM 782 N N . PRO A 1 98 ? -23.536 -26.703 2.995 1.00 33.03 98 PRO A N 1
ATOM 783 C CA . PRO A 1 98 ? -24.762 -25.941 2.795 1.00 33.03 98 PRO A CA 1
ATOM 784 C C . PRO A 1 98 ? -24.483 -24.659 2.001 1.00 33.03 98 PRO A C 1
ATOM 786 O O . PRO A 1 98 ? -23.677 -23.815 2.389 1.00 33.03 98 PRO A O 1
ATOM 789 N N . THR A 1 99 ? -25.192 -24.520 0.886 1.00 34.97 99 THR A N 1
ATOM 790 C CA . THR A 1 99 ? -25.390 -23.297 0.106 1.00 34.97 99 THR A CA 1
ATOM 791 C C . THR A 1 99 ? -25.913 -22.158 0.986 1.00 34.97 99 THR A C 1
ATOM 793 O O . THR A 1 99 ? -26.888 -22.363 1.701 1.00 34.97 99 THR A O 1
ATOM 796 N N . THR A 1 100 ? -25.313 -20.963 0.907 1.00 35.72 100 THR A N 1
ATOM 797 C CA . THR A 1 100 ? -25.978 -19.669 0.603 1.00 35.72 100 THR A CA 1
ATOM 798 C C . THR A 1 100 ? -24.933 -18.545 0.623 1.00 35.72 100 THR A C 1
ATOM 800 O O . THR A 1 100 ? -24.655 -17.971 1.669 1.00 35.72 100 THR A O 1
ATOM 803 N N . GLN A 1 101 ? -24.387 -18.196 -0.542 1.00 36.81 101 GLN A N 1
ATOM 804 C CA . GLN A 1 101 ? -24.043 -16.810 -0.889 1.00 36.81 101 GLN A CA 1
ATOM 805 C C . GLN A 1 101 ? -24.375 -16.627 -2.379 1.00 36.81 101 GLN A C 1
ATOM 807 O O . GLN A 1 101 ? -24.033 -17.511 -3.171 1.00 36.81 101 GLN A O 1
ATOM 812 N N . PRO A 1 102 ? -25.110 -15.572 -2.776 1.00 42.50 102 PRO A N 1
ATOM 813 C CA . PRO A 1 102 ? -25.555 -15.425 -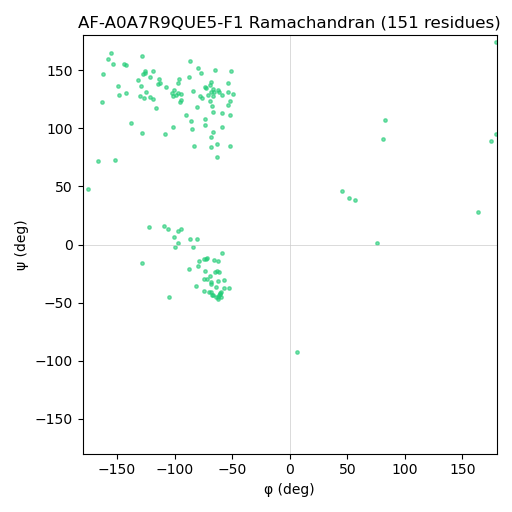4.150 1.00 42.50 102 PRO A CA 1
ATOM 814 C C . PRO A 1 102 ? -24.391 -15.055 -5.073 1.00 42.50 102 PRO A C 1
ATOM 816 O O . PRO A 1 102 ? -23.571 -14.184 -4.793 1.00 42.50 102 PRO A O 1
ATOM 819 N N . LEU A 1 103 ? -24.377 -15.756 -6.200 1.00 39.47 103 LEU A N 1
ATOM 820 C CA . LEU A 1 103 ? -23.627 -15.505 -7.421 1.00 39.47 103 LEU A CA 1
ATOM 821 C C . LEU A 1 103 ? -23.859 -14.060 -7.903 1.00 39.47 103 LEU A C 1
ATOM 823 O O . LEU A 1 103 ? -24.967 -13.743 -8.329 1.00 39.47 103 LEU A O 1
ATOM 827 N N . GLY A 1 104 ? -22.840 -13.192 -7.848 1.00 33.12 104 GLY A N 1
ATOM 828 C CA . GLY A 1 104 ? -22.996 -11.828 -8.369 1.00 33.12 104 GLY A CA 1
ATOM 829 C C . GLY A 1 104 ? -21.986 -10.756 -7.961 1.00 33.12 104 GLY A C 1
ATOM 830 O O . GLY A 1 104 ? -22.353 -9.591 -7.976 1.00 33.12 104 GLY A O 1
ATOM 831 N N . GLU A 1 105 ? -20.735 -11.082 -7.635 1.00 38.50 105 GLU A N 1
ATOM 832 C CA . GLU A 1 105 ? -19.670 -10.071 -7.593 1.00 38.50 105 GLU A CA 1
ATOM 833 C C . GLU A 1 105 ? -18.497 -10.576 -8.432 1.00 38.50 105 GLU A C 1
ATOM 835 O O . GLU A 1 105 ? -17.659 -11.358 -7.985 1.00 38.50 105 GLU A O 1
ATOM 840 N N . THR A 1 106 ? -18.430 -10.144 -9.693 1.00 33.38 106 THR A N 1
ATOM 841 C CA . THR A 1 106 ? -17.174 -10.103 -10.450 1.00 33.38 106 THR A CA 1
ATOM 842 C C . THR A 1 106 ? -16.250 -9.122 -9.744 1.00 33.38 106 THR A C 1
ATOM 844 O O . THR A 1 106 ? -16.071 -7.987 -10.178 1.00 33.38 106 THR A O 1
ATOM 847 N N . ALA A 1 107 ? -15.692 -9.5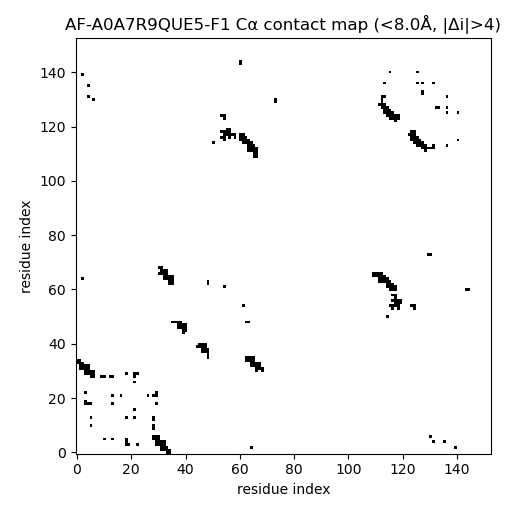47 -8.613 1.00 42.09 107 ALA A N 1
ATOM 848 C CA . ALA A 1 107 ? -14.689 -8.797 -7.905 1.00 42.09 107 ALA A CA 1
ATOM 849 C C . ALA A 1 107 ? -13.521 -8.601 -8.879 1.00 42.09 107 ALA A C 1
ATOM 851 O O . ALA A 1 107 ? -12.798 -9.535 -9.253 1.00 42.09 107 ALA A O 1
ATOM 852 N N . SER A 1 108 ? -13.285 -7.357 -9.287 1.00 48.19 108 SER A N 1
ATOM 853 C CA . SER A 1 108 ? -11.915 -6.868 -9.332 1.00 48.19 108 SER A CA 1
ATOM 854 C C . SER A 1 108 ? -11.326 -7.145 -7.960 1.00 48.19 108 SER A C 1
ATOM 856 O O . SER A 1 108 ? -11.437 -6.344 -7.040 1.00 48.19 108 SER A O 1
ATOM 858 N N . ALA A 1 109 ? -10.817 -8.366 -7.778 1.00 55.75 109 ALA A N 1
ATOM 859 C CA . ALA A 1 109 ? -10.014 -8.724 -6.638 1.00 55.75 109 ALA A CA 1
ATOM 860 C C . ALA A 1 109 ? -8.777 -7.844 -6.761 1.00 55.75 109 ALA A 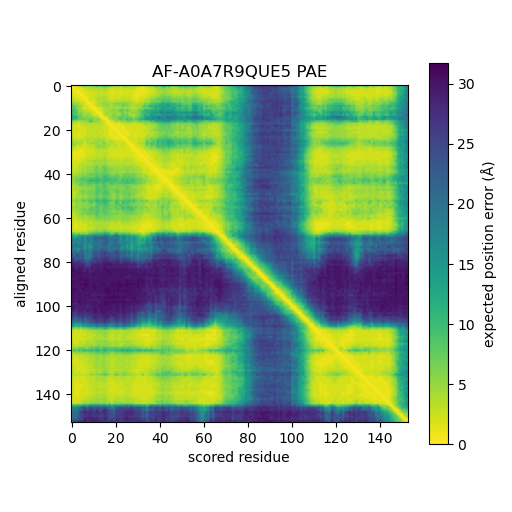C 1
ATOM 862 O O . ALA A 1 109 ? -7.811 -8.212 -7.426 1.00 55.75 109 ALA A O 1
ATOM 863 N N . ASP A 1 110 ? -8.882 -6.633 -6.221 1.00 68.62 110 ASP A N 1
ATOM 864 C CA . ASP A 1 110 ? -7.792 -5.690 -6.124 1.00 68.62 110 ASP A CA 1
ATOM 865 C C . ASP A 1 110 ? -6.720 -6.405 -5.318 1.00 68.62 110 ASP A C 1
ATOM 867 O O . ASP A 1 110 ? -6.845 -6.598 -4.100 1.00 68.62 110 ASP A O 1
ATOM 871 N N . LEU A 1 111 ? -5.725 -6.918 -6.036 1.00 81.06 111 LEU A N 1
ATOM 872 C CA . LEU A 1 111 ? -4.684 -7.727 -5.448 1.00 81.06 111 LEU A CA 1
ATOM 873 C C . LEU A 1 111 ? -3.882 -6.808 -4.532 1.00 81.06 111 LEU A C 1
ATOM 875 O O . LEU A 1 111 ? -3.280 -5.826 -4.968 1.00 81.06 111 LEU A O 1
ATOM 879 N N . VAL A 1 112 ? -3.949 -7.093 -3.233 1.00 89.44 112 VAL A N 1
ATOM 880 C CA . VAL A 1 112 ? -3.266 -6.296 -2.216 1.00 89.44 112 VAL A CA 1
ATOM 881 C C . VAL A 1 112 ? -1.777 -6.602 -2.308 1.00 89.44 112 VAL A C 1
ATOM 883 O O . VAL A 1 112 ? -1.314 -7.649 -1.853 1.00 89.44 112 VAL A O 1
ATOM 886 N N . SER A 1 113 ? -1.033 -5.679 -2.910 1.00 92.31 113 SER A N 1
ATOM 887 C CA . SER A 1 113 ? 0.422 -5.766 -3.061 1.00 92.31 113 SER A CA 1
ATOM 888 C C . SER A 1 113 ? 1.161 -5.483 -1.760 1.00 92.31 113 SER A C 1
ATOM 890 O O . SER A 1 113 ? 2.236 -6.021 -1.518 1.00 92.31 113 SER A O 1
ATOM 892 N N . MET A 1 114 ? 0.585 -4.649 -0.897 1.00 94.38 114 MET A N 1
ATOM 893 C CA . MET A 1 114 ? 1.142 -4.369 0.420 1.00 94.38 114 MET A CA 1
ATOM 894 C C . MET A 1 114 ? 0.024 -4.057 1.403 1.00 94.38 114 MET A C 1
ATOM 896 O O . MET A 1 114 ? -0.887 -3.290 1.099 1.00 94.38 114 MET A O 1
ATOM 900 N N . GLN A 1 115 ? 0.121 -4.612 2.602 1.00 94.88 115 GLN A N 1
ATOM 901 C CA . GLN A 1 115 ? -0.738 -4.273 3.723 1.00 94.88 115 GLN A CA 1
ATOM 902 C C . GLN A 1 115 ? 0.128 -3.897 4.915 1.00 94.88 115 GLN A C 1
ATOM 904 O O . GLN A 1 115 ? 0.983 -4.671 5.337 1.00 94.88 115 GLN A O 1
ATOM 909 N N . PHE A 1 116 ? -0.125 -2.721 5.475 1.00 96.19 116 PHE A N 1
ATOM 910 C CA . PHE A 1 116 ? 0.600 -2.216 6.629 1.00 96.19 116 PHE A CA 1
ATOM 911 C C . PHE A 1 116 ? -0.374 -1.697 7.678 1.00 96.19 116 PHE A C 1
ATOM 913 O O . PHE A 1 116 ? -1.390 -1.085 7.342 1.00 96.19 116 PHE A O 1
ATOM 920 N N . GLY A 1 117 ? -0.072 -1.932 8.951 1.00 94.81 117 GLY A N 1
ATOM 921 C CA . GLY A 1 117 ? -0.851 -1.341 10.028 1.00 94.81 117 GLY A CA 1
ATOM 922 C C . GLY A 1 117 ? -0.385 -1.718 11.424 1.00 94.81 117 GLY A C 1
ATOM 923 O O . GLY A 1 117 ? 0.545 -2.501 11.622 1.00 94.81 117 GLY A O 1
ATOM 924 N N . ARG A 1 118 ? -1.019 -1.094 12.415 1.00 93.75 118 ARG A N 1
ATOM 925 C CA . ARG A 1 118 ? -0.626 -1.190 13.822 1.00 93.75 118 ARG A CA 1
ATOM 926 C C . ARG A 1 118 ? -1.210 -2.436 14.487 1.00 93.75 118 ARG A C 1
ATOM 928 O O . ARG A 1 118 ? -2.411 -2.701 14.404 1.00 93.75 118 ARG A O 1
ATOM 935 N N . VAL A 1 119 ? -0.351 -3.158 15.202 1.00 94.50 119 VAL A N 1
ATOM 936 C CA . VAL A 1 119 ? -0.718 -4.346 15.993 1.00 94.50 119 VAL A CA 1
ATOM 937 C C . VAL A 1 119 ? -0.730 -4.016 17.485 1.00 94.50 119 VAL A C 1
ATOM 939 O O . VAL A 1 119 ? -1.645 -4.373 18.220 1.00 94.50 119 VAL A O 1
ATOM 942 N N . SER A 1 120 ? 0.296 -3.309 17.950 1.00 92.19 120 SER A N 1
ATOM 943 C CA . SER A 1 120 ? 0.439 -2.899 19.348 1.00 92.19 120 SER A CA 1
ATOM 944 C C . SER A 1 120 ? 1.311 -1.651 19.433 1.00 92.19 120 SER A C 1
ATOM 946 O O . SER A 1 120 ? 1.980 -1.343 18.456 1.00 92.19 120 SER A O 1
ATOM 948 N N . GLY A 1 121 ? 1.322 -0.939 20.567 1.00 87.75 121 GLY A N 1
ATOM 949 C CA . GLY A 1 121 ? 2.199 0.203 20.895 1.00 87.75 121 GLY A CA 1
ATOM 950 C C . GLY A 1 121 ? 3.097 0.706 19.753 1.00 87.75 121 GLY A C 1
ATOM 951 O O . GLY A 1 121 ? 2.667 1.523 18.944 1.00 87.75 121 GLY A O 1
ATOM 952 N N . SER A 1 122 ? 4.322 0.200 19.650 1.00 88.50 122 SER A N 1
ATOM 953 C CA . SER A 1 122 ? 5.279 0.507 18.570 1.00 88.50 122 SER A CA 1
ATOM 954 C C . SER A 1 122 ? 5.450 -0.625 17.543 1.00 88.50 122 SER A C 1
ATOM 956 O O . SER A 1 122 ? 6.379 -0.601 16.740 1.00 88.50 122 SER A O 1
ATOM 958 N N . GLN A 1 123 ? 4.565 -1.619 17.555 1.00 93.25 123 GLN A N 1
ATOM 959 C CA . GLN A 1 123 ? 4.620 -2.805 16.711 1.00 93.25 123 GLN A CA 1
ATOM 960 C C . GLN A 1 123 ? 3.637 -2.710 15.542 1.00 93.25 123 GLN A C 1
ATOM 962 O O . GLN A 1 123 ? 2.438 -2.461 15.712 1.00 93.25 123 GLN A O 1
ATOM 967 N N . PHE A 1 124 ? 4.151 -2.982 14.348 1.00 95.06 124 PHE A N 1
ATOM 968 C CA . PHE A 1 124 ? 3.407 -2.932 13.098 1.00 95.06 124 PHE A CA 1
ATOM 969 C C . PHE A 1 124 ? 3.564 -4.246 12.341 1.00 95.06 124 PHE A C 1
ATOM 971 O O . PHE A 1 124 ? 4.615 -4.884 12.408 1.00 95.06 124 PHE A O 1
ATOM 978 N N . SER A 1 125 ? 2.520 -4.641 11.621 1.00 95.50 125 SER A N 1
ATOM 979 C CA . SER A 1 125 ? 2.574 -5.718 10.639 1.00 95.50 125 SER A CA 1
ATOM 980 C C . SER A 1 125 ? 2.791 -5.120 9.252 1.00 95.50 125 SER A C 1
ATOM 982 O O . SER A 1 125 ? 2.285 -4.042 8.937 1.00 95.50 125 SER A O 1
ATOM 984 N N . CYS A 1 126 ? 3.579 -5.812 8.433 1.00 95.38 126 CYS A N 1
ATOM 985 C CA . CYS A 1 126 ? 3.830 -5.452 7.045 1.00 95.38 126 CYS A CA 1
ATOM 986 C C . CYS A 1 126 ? 3.804 -6.735 6.217 1.00 95.38 126 CYS A C 1
ATOM 988 O O . CYS A 1 126 ? 4.738 -7.533 6.280 1.00 95.38 126 CYS A O 1
ATOM 990 N N . ASP A 1 127 ? 2.717 -6.940 5.484 1.00 95.25 127 ASP A N 1
ATOM 991 C CA . ASP A 1 127 ? 2.576 -8.039 4.539 1.00 95.25 127 ASP A CA 1
ATOM 992 C C . ASP A 1 127 ? 2.835 -7.500 3.131 1.00 95.25 127 ASP A C 1
ATOM 994 O O . ASP A 1 127 ? 2.311 -6.451 2.749 1.00 95.25 127 ASP A O 1
ATOM 998 N N . VAL A 1 128 ? 3.652 -8.212 2.358 1.00 93.81 128 VAL A N 1
ATOM 999 C CA . VAL A 1 128 ? 4.090 -7.790 1.023 1.00 93.81 128 VAL A CA 1
ATOM 1000 C C . VAL A 1 128 ? 3.855 -8.932 0.053 1.00 93.81 128 VAL A C 1
ATOM 1002 O O . VAL A 1 128 ? 4.158 -10.085 0.358 1.00 93.81 128 VAL A O 1
ATOM 1005 N N . SER A 1 129 ? 3.321 -8.612 -1.118 1.00 91.69 129 SER A N 1
ATOM 1006 C CA . SER A 1 129 ? 3.177 -9.543 -2.224 1.00 91.69 129 SER A CA 1
ATOM 1007 C C . SER A 1 129 ? 3.770 -8.950 -3.502 1.00 91.69 129 SER A C 1
ATOM 1009 O O . SER A 1 129 ? 4.039 -7.747 -3.610 1.00 91.69 129 SER A O 1
ATOM 1011 N N . TRP A 1 130 ? 4.027 -9.826 -4.472 1.00 87.75 130 TRP A N 1
ATOM 1012 C CA . TRP A 1 130 ? 4.467 -9.414 -5.800 1.00 87.75 130 TRP A CA 1
ATOM 1013 C C . TRP A 1 130 ? 3.479 -8.378 -6.369 1.00 87.75 130 TRP A C 1
ATOM 1015 O O . TRP A 1 130 ? 2.269 -8.539 -6.185 1.00 87.75 130 TRP A O 1
ATOM 1025 N N . PRO A 1 131 ? 3.935 -7.304 -7.038 1.00 88.62 131 PRO A N 1
ATOM 1026 C CA . PRO A 1 131 ? 5.278 -7.054 -7.586 1.00 88.62 131 PRO A CA 1
ATOM 1027 C C . PRO A 1 131 ? 6.239 -6.255 -6.692 1.00 88.62 131 PRO A C 1
ATOM 1029 O O . PRO A 1 131 ? 7.270 -5.789 -7.175 1.00 88.62 131 PRO A O 1
ATOM 1032 N N . MET A 1 132 ? 5.931 -6.060 -5.408 1.00 87.81 132 MET A N 1
ATOM 1033 C CA . MET A 1 132 ? 6.778 -5.266 -4.514 1.00 87.81 132 MET A CA 1
ATOM 1034 C C . MET A 1 132 ? 7.883 -6.092 -3.850 1.00 87.81 132 MET A C 1
ATOM 1036 O O . MET A 1 132 ? 7.670 -7.232 -3.442 1.00 87.81 132 MET A O 1
ATOM 1040 N N . SER A 1 133 ? 9.058 -5.485 -3.667 1.00 91.38 133 SER A N 1
ATOM 1041 C CA . SER A 1 133 ? 10.102 -6.035 -2.795 1.00 91.38 133 SER A CA 1
ATOM 1042 C C . SER A 1 133 ? 9.913 -5.598 -1.340 1.00 91.38 133 SER A C 1
ATOM 1044 O O . SER A 1 133 ? 9.324 -4.551 -1.055 1.00 91.38 133 SER A O 1
ATOM 1046 N N . LEU A 1 134 ? 10.483 -6.364 -0.403 1.00 93.31 134 LEU A N 1
ATOM 1047 C CA . LEU A 1 134 ? 10.489 -6.001 1.020 1.00 93.31 134 LEU A CA 1
ATOM 1048 C C . LEU A 1 134 ? 11.125 -4.626 1.267 1.00 93.31 134 LEU A C 1
ATOM 1050 O O . LEU A 1 134 ? 10.628 -3.870 2.095 1.00 93.31 134 LEU A O 1
ATOM 1054 N N . LEU A 1 135 ? 12.185 -4.272 0.529 1.00 94.06 135 LEU A N 1
ATOM 1055 C CA . LEU A 1 135 ? 12.852 -2.975 0.669 1.00 94.06 135 LEU A CA 1
ATOM 1056 C C . LEU A 1 135 ? 11.949 -1.816 0.220 1.00 94.06 135 LEU A C 1
ATOM 1058 O O . LEU A 1 135 ? 11.869 -0.799 0.907 1.00 94.06 135 LEU A O 1
ATOM 1062 N N . GLN A 1 136 ? 11.246 -1.973 -0.907 1.00 94.25 136 GLN A N 1
ATOM 1063 C CA . GLN A 1 136 ? 10.287 -0.974 -1.388 1.00 94.25 136 GLN A CA 1
ATOM 1064 C C . GLN A 1 136 ? 9.141 -0.794 -0.390 1.00 94.25 136 GLN A C 1
ATOM 1066 O O . GLN A 1 136 ? 8.810 0.333 -0.024 1.00 94.25 136 GLN A O 1
ATOM 1071 N N . ALA A 1 137 ? 8.570 -1.904 0.087 1.00 94.88 137 ALA A N 1
ATOM 1072 C CA . ALA A 1 137 ? 7.511 -1.882 1.087 1.00 94.88 137 ALA A CA 1
ATOM 1073 C C . ALA A 1 137 ? 7.973 -1.221 2.391 1.00 94.88 137 ALA A C 1
ATOM 1075 O O . ALA A 1 137 ? 7.260 -0.395 2.952 1.00 94.88 137 ALA A O 1
ATOM 1076 N N . PHE A 1 138 ? 9.187 -1.527 2.847 1.00 95.12 138 PHE A N 1
ATOM 1077 C CA . PHE A 1 138 ? 9.761 -0.921 4.042 1.00 95.12 138 PHE A CA 1
ATOM 1078 C C . PHE A 1 138 ? 9.936 0.595 3.892 1.00 95.12 138 PHE A C 1
ATOM 1080 O O . PHE A 1 138 ? 9.519 1.341 4.773 1.00 95.12 138 PHE A O 1
ATOM 1087 N N . ALA A 1 139 ? 10.464 1.071 2.760 1.00 94.69 139 ALA A N 1
ATOM 1088 C CA . ALA A 1 139 ? 10.598 2.505 2.493 1.00 94.69 139 ALA A CA 1
ATOM 1089 C C . ALA A 1 139 ? 9.235 3.225 2.479 1.00 94.69 139 ALA A C 1
ATOM 1091 O O . ALA A 1 139 ? 9.079 4.297 3.066 1.00 94.69 139 ALA A O 1
ATOM 1092 N N . ILE A 1 140 ? 8.223 2.607 1.866 1.00 94.25 140 ILE A N 1
ATOM 1093 C CA . ILE A 1 140 ? 6.844 3.112 1.847 1.00 94.25 140 ILE A CA 1
ATOM 1094 C C . ILE A 1 140 ? 6.261 3.144 3.265 1.00 94.25 140 ILE A C 1
ATOM 1096 O O . ILE A 1 140 ? 5.689 4.157 3.667 1.00 94.25 140 ILE A O 1
ATOM 1100 N N . ALA A 1 141 ? 6.450 2.084 4.053 1.00 94.00 141 ALA A N 1
ATOM 1101 C CA . ALA A 1 141 ? 6.010 2.034 5.442 1.00 94.00 141 ALA A CA 1
ATOM 1102 C C . ALA A 1 141 ? 6.666 3.147 6.270 1.00 94.00 141 ALA A C 1
ATOM 1104 O O . ALA A 1 141 ? 5.960 3.862 6.979 1.00 94.00 141 ALA A O 1
ATOM 1105 N N . LEU A 1 142 ? 7.980 3.358 6.127 1.00 93.12 142 LEU A N 1
ATOM 1106 C CA . LEU A 1 142 ? 8.705 4.444 6.792 1.00 93.12 142 LEU A CA 1
ATOM 1107 C C . LEU A 1 142 ? 8.165 5.828 6.418 1.00 93.12 142 LEU A C 1
ATOM 1109 O O . LEU A 1 142 ? 7.983 6.655 7.308 1.00 93.12 142 LEU A O 1
ATOM 1113 N N . SER A 1 143 ? 7.815 6.064 5.149 1.00 91.69 143 SER A N 1
ATOM 1114 C CA . SER A 1 143 ? 7.204 7.339 4.741 1.00 91.69 143 SER A CA 1
ATOM 1115 C C . SER A 1 143 ? 5.864 7.618 5.433 1.00 91.69 143 SER A C 1
ATOM 1117 O O . SER A 1 143 ? 5.493 8.773 5.601 1.00 91.69 143 SER A O 1
ATOM 1119 N N . SER A 1 144 ? 5.157 6.584 5.912 1.00 89.50 144 SER A N 1
ATOM 1120 C CA . SER A 1 144 ? 3.922 6.760 6.693 1.00 89.50 144 SER A CA 1
ATOM 1121 C C . SER A 1 144 ? 4.174 7.236 8.132 1.00 89.50 144 SER A C 1
ATOM 1123 O O . SER A 1 144 ? 3.232 7.596 8.846 1.00 89.50 144 SER A O 1
ATOM 1125 N N . PHE A 1 145 ? 5.428 7.196 8.602 1.00 86.88 145 PHE A N 1
ATOM 1126 C CA . PHE A 1 145 ? 5.852 7.753 9.891 1.00 86.88 145 PHE A CA 1
ATOM 1127 C C . PHE A 1 145 ? 6.243 9.211 9.831 1.00 86.88 145 PHE A C 1
ATOM 1129 O O . PHE A 1 145 ? 6.135 9.881 10.857 1.00 86.88 145 PHE A O 1
ATOM 1136 N N . ASP A 1 146 ? 6.588 9.705 8.651 1.00 75.94 146 ASP A N 1
ATOM 1137 C CA . ASP A 1 146 ? 6.825 11.120 8.455 1.00 75.94 146 ASP A CA 1
ATOM 1138 C C . ASP A 1 146 ? 5.492 11.838 8.216 1.00 75.94 146 ASP A C 1
ATOM 1140 O O . ASP A 1 146 ? 5.017 12.014 7.096 1.00 75.94 146 ASP A O 1
ATOM 1144 N N . SER A 1 147 ? 4.830 12.200 9.310 1.00 57.69 147 SER A N 1
ATOM 1145 C CA . SER A 1 147 ? 3.693 13.111 9.283 1.00 57.69 147 SER A CA 1
ATOM 1146 C C . SER A 1 147 ? 4.120 14.442 9.884 1.00 57.69 147 SER A C 1
ATOM 1148 O O . SER A 1 147 ? 4.048 14.647 11.097 1.00 57.69 147 SER A O 1
ATOM 1150 N N . LYS A 1 148 ? 4.519 15.378 9.019 1.00 59.06 148 LYS A N 1
ATOM 1151 C CA . LYS A 1 148 ? 4.396 16.805 9.315 1.00 59.06 148 LYS A CA 1
ATOM 1152 C C . LYS A 1 148 ? 2.890 17.118 9.341 1.00 59.06 148 LYS A C 1
ATOM 1154 O O . LYS A 1 148 ? 2.227 16.941 8.326 1.00 59.06 148 LYS A O 1
ATOM 1159 N N . LEU A 1 149 ? 2.398 17.588 10.496 1.00 52.62 149 LEU A N 1
ATOM 1160 C CA . LEU A 1 149 ? 1.030 18.067 10.796 1.00 52.62 149 LEU A CA 1
ATOM 1161 C C . LEU A 1 149 ? -0.038 16.991 11.096 1.00 52.62 149 LEU A C 1
ATOM 1163 O O . LEU A 1 149 ? -0.748 16.567 10.194 1.00 52.62 149 LEU A O 1
ATOM 1167 N N . ALA A 1 150 ? -0.207 16.629 12.379 1.00 45.53 150 ALA A N 1
ATOM 1168 C CA . ALA A 1 150 ? -1.514 16.330 13.010 1.00 45.53 150 ALA A CA 1
ATOM 1169 C C . ALA A 1 150 ? -1.396 16.061 14.534 1.00 45.53 150 ALA A C 1
ATOM 1171 O O . ALA A 1 150 ? -1.937 15.085 15.047 1.00 45.53 150 ALA A O 1
ATOM 1172 N N . SER A 1 151 ? -0.684 16.912 15.278 1.00 42.88 151 SER A N 1
ATOM 1173 C CA . SER A 1 151 ? -0.822 16.978 16.743 1.00 42.88 151 SER A CA 1
ATOM 1174 C C . SER A 1 151 ? -0.477 18.385 17.228 1.00 42.88 151 SER A C 1
ATOM 1176 O O . SER A 1 151 ? 0.617 18.626 17.722 1.00 42.88 151 SER A O 1
ATOM 1178 N N . ASN A 1 152 ? -1.377 19.326 16.950 1.00 40.47 152 ASN A N 1
ATOM 1179 C CA . ASN A 1 152 ? -1.521 20.617 17.627 1.00 40.47 152 ASN A CA 1
ATOM 1180 C C . ASN A 1 152 ? -2.877 21.196 17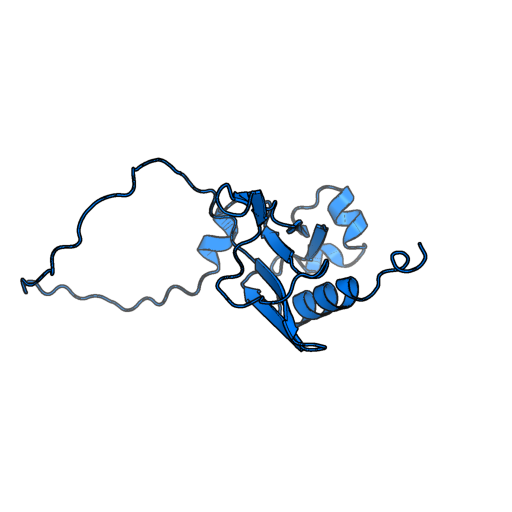.201 1.00 40.47 152 ASN A C 1
ATOM 1182 O O . ASN A 1 152 ? -2.919 22.101 16.377 1.00 40.47 152 ASN A O 1
ATOM 1186 N N . PHE A 1 153 ? -3.959 20.601 17.703 1.00 39.47 153 PHE A N 1
ATOM 1187 C CA . PHE A 1 153 ? -5.235 21.257 17.991 1.00 39.47 153 PHE A CA 1
ATOM 1188 C C . PHE A 1 153 ? -5.883 20.501 19.146 1.00 39.47 153 PHE A C 1
ATOM 1190 O O . PHE A 1 153 ? -5.836 19.249 19.104 1.00 39.47 153 PHE A O 1
#

InterPro domains:
  IPR000007 Tubby, C-terminal [PF01167] (15-147)
  IPR000007 Tubby, C-terminal [PR01573] (33-50)
  IPR000007 Tubby, C-terminal [PR01573] (51-67)
  IPR000007 Tubby, C-terminal [PR01573] (109-128)
  IPR000007 Tubby, C-terminal [PR01573] (130-152)
  IPR018066 Tubby, C-terminal, conserved site [PS01200] (51-64)
  IPR025659 Tubby-like, C-terminal [G3DSA:3.20.90.10] (1-146)
  IPR025659 Tubby-like, C-terminal [SSF54518] (2-150)